Protein AF-A0AAV9G2J7-F1 (afdb_monomer_lite)

Organism: NCBI:txid3040156

Structure (mmCIF, N/CA/C/O backbone):
data_AF-A0AAV9G2J7-F1
#
_entry.id   AF-A0AAV9G2J7-F1
#
loop_
_atom_site.group_PDB
_atom_site.id
_atom_site.type_symbol
_atom_site.label_atom_id
_atom_site.label_alt_id
_atom_site.label_comp_id
_atom_site.label_asym_id
_atom_site.label_entity_id
_atom_site.label_seq_id
_atom_site.pdbx_PDB_ins_code
_atom_site.Cartn_x
_atom_site.Cartn_y
_atom_site.Cartn_z
_atom_site.occupancy
_atom_site.B_iso_or_equiv
_atom_site.auth_seq_id
_atom_site.auth_comp_id
_atom_site.auth_asym_id
_atom_site.auth_atom_id
_atom_site.pdbx_PDB_model_num
ATOM 1 N N . ARG A 1 1 ? 1.416 8.860 18.768 1.00 85.00 1 ARG A N 1
ATOM 2 C CA . ARG A 1 1 ? 2.815 8.380 18.632 1.00 85.00 1 ARG A CA 1
ATOM 3 C C . ARG A 1 1 ? 2.785 7.080 17.841 1.00 85.00 1 ARG A C 1
ATOM 5 O O . ARG A 1 1 ? 1.716 6.481 17.791 1.00 85.00 1 ARG A O 1
ATOM 12 N N . PRO A 1 2 ? 3.890 6.650 17.211 1.00 88.50 2 PRO A N 1
ATOM 13 C CA . PRO A 1 2 ? 3.930 5.355 16.542 1.00 88.50 2 PRO A CA 1
ATOM 14 C C . PRO A 1 2 ? 3.442 4.252 17.484 1.00 88.50 2 PRO A C 1
ATOM 16 O O . PRO A 1 2 ? 3.780 4.264 18.668 1.00 88.50 2 PRO A O 1
ATOM 19 N N . ARG A 1 3 ? 2.659 3.312 16.952 1.00 90.75 3 ARG A N 1
ATOM 20 C CA . ARG A 1 3 ? 1.986 2.213 17.669 1.00 90.75 3 ARG A CA 1
ATOM 21 C C . ARG A 1 3 ? 0.787 2.594 18.542 1.00 90.75 3 ARG A C 1
ATOM 23 O O . ARG A 1 3 ? 0.113 1.686 19.021 1.00 90.75 3 ARG A O 1
ATOM 30 N N . ASP A 1 4 ? 0.470 3.877 18.702 1.00 94.81 4 ASP A N 1
ATOM 31 C CA . ASP A 1 4 ? -0.766 4.273 19.383 1.00 94.81 4 ASP A CA 1
ATOM 32 C C . ASP A 1 4 ? -1.990 3.935 18.520 1.00 94.81 4 ASP A C 1
ATOM 34 O O . ASP A 1 4 ? -1.932 3.961 17.288 1.00 94.81 4 ASP A O 1
ATOM 38 N N . VAL A 1 5 ? -3.130 3.664 19.157 1.00 96.56 5 VAL A N 1
ATOM 39 C CA . VAL A 1 5 ? -4.402 3.508 18.443 1.00 96.56 5 VAL A CA 1
ATOM 40 C C . VAL A 1 5 ? -4.929 4.886 18.048 1.00 96.56 5 VAL A C 1
ATOM 42 O O . VAL A 1 5 ? -5.285 5.702 18.896 1.00 96.56 5 VAL A O 1
ATOM 45 N N . ASN A 1 6 ? -5.039 5.123 16.746 1.00 95.38 6 ASN A N 1
ATOM 46 C CA . ASN A 1 6 ? -5.721 6.273 16.173 1.00 95.38 6 ASN A CA 1
ATOM 47 C C . ASN A 1 6 ? -7.169 5.876 15.850 1.00 95.38 6 ASN A C 1
ATOM 49 O O . ASN A 1 6 ? -7.473 5.339 14.775 1.00 95.38 6 ASN A O 1
ATOM 53 N N . CYS A 1 7 ? -8.050 6.062 16.834 1.00 97.31 7 CYS A N 1
ATOM 54 C CA . CYS A 1 7 ? -9.452 5.698 16.700 1.00 97.31 7 CYS A CA 1
ATOM 55 C C . CYS A 1 7 ? -10.249 6.771 15.955 1.00 97.31 7 CYS A C 1
ATOM 57 O O . CYS A 1 7 ? -10.155 7.956 16.265 1.00 97.31 7 CYS A O 1
ATOM 59 N N . ARG A 1 8 ? -11.062 6.342 14.989 1.00 96.69 8 ARG A N 1
ATOM 60 C CA . ARG A 1 8 ? -11.912 7.208 14.159 1.00 96.69 8 ARG A CA 1
ATOM 61 C C . ARG A 1 8 ? -13.398 6.986 14.404 1.00 96.69 8 ARG A C 1
ATOM 63 O O . ARG A 1 8 ? -14.192 7.896 14.193 1.00 96.69 8 ARG A O 1
ATOM 70 N N . THR A 1 9 ? -13.772 5.784 14.830 1.00 97.44 9 THR A N 1
ATOM 71 C CA . THR A 1 9 ? -15.164 5.398 15.057 1.00 97.44 9 THR A CA 1
ATOM 72 C C . THR A 1 9 ? -15.263 4.586 16.332 1.00 97.44 9 THR A C 1
ATOM 74 O O . THR A 1 9 ? -14.459 3.682 16.568 1.00 97.44 9 THR A O 1
ATOM 77 N N . PHE A 1 10 ? -16.265 4.923 17.136 1.00 97.50 10 PHE A N 1
ATOM 78 C CA . PHE A 1 10 ? -16.538 4.287 18.411 1.00 97.50 10 PHE A CA 1
ATOM 79 C C . PHE A 1 10 ? -17.934 3.671 18.397 1.00 97.50 10 PHE A C 1
ATOM 81 O O . PHE A 1 10 ? -18.874 4.284 17.885 1.00 97.50 10 PHE A O 1
ATOM 88 N N . HIS A 1 11 ? -18.076 2.502 19.015 1.00 96.81 11 HIS A N 1
ATOM 89 C CA . HIS A 1 11 ? -19.375 1.927 19.355 1.00 96.81 11 HIS A CA 1
ATOM 90 C C . HIS A 1 11 ? -19.438 1.627 20.848 1.00 96.81 11 HIS A C 1
ATOM 92 O O . HIS A 1 11 ? -18.492 1.092 21.430 1.00 96.81 11 HIS A O 1
ATOM 98 N N . GLY A 1 12 ? -20.548 2.035 21.458 1.00 94.50 12 GLY A N 1
ATOM 99 C CA . GLY A 1 12 ? -20.807 1.865 22.877 1.00 94.50 12 GLY A CA 1
ATOM 100 C C . GLY A 1 12 ? -21.464 0.527 23.176 1.00 94.50 12 GLY A C 1
ATOM 101 O O . GLY A 1 12 ? -22.290 0.043 22.406 1.00 94.50 12 GLY A O 1
ATOM 102 N N . THR A 1 13 ? -21.117 -0.048 24.318 1.00 95.62 13 THR A N 1
ATOM 103 C CA . THR A 1 13 ? -21.906 -1.094 24.972 1.00 95.62 13 THR A CA 1
ATOM 104 C C . THR A 1 13 ? -23.039 -0.476 25.798 1.00 95.62 13 THR A C 1
ATOM 106 O O . THR A 1 13 ? -22.993 0.705 26.146 1.00 95.62 13 THR A O 1
ATOM 109 N N . TYR A 1 14 ? -24.049 -1.278 26.142 1.00 90.75 14 TYR A N 1
ATOM 110 C CA . TYR A 1 14 ? -25.181 -0.864 26.982 1.00 90.75 14 TYR A CA 1
ATOM 111 C C . TYR A 1 14 ? -25.129 -1.556 28.350 1.00 90.75 14 TYR A C 1
ATOM 113 O O . TYR A 1 14 ? -24.053 -1.632 28.933 1.00 90.75 14 TYR A O 1
ATOM 121 N N . ASP A 1 15 ? -26.262 -2.006 28.886 1.00 89.31 15 ASP A N 1
ATOM 122 C CA . ASP A 1 15 ? -26.422 -2.498 30.257 1.00 89.31 15 ASP A CA 1
ATOM 123 C C . ASP A 1 15 ? -25.757 -3.856 30.522 1.00 89.31 15 ASP A C 1
ATOM 125 O O . ASP A 1 15 ? -25.065 -4.016 31.528 1.00 89.31 15 ASP A O 1
ATOM 129 N N . THR A 1 16 ? -25.929 -4.820 29.621 1.00 86.12 16 THR A N 1
ATOM 130 C CA . THR A 1 16 ? -25.461 -6.195 29.800 1.00 86.12 16 THR A CA 1
ATOM 131 C C . THR A 1 16 ? -24.332 -6.476 28.822 1.00 86.12 16 THR A C 1
ATOM 133 O O . THR A 1 16 ? -24.503 -6.368 27.610 1.00 86.12 16 THR A O 1
ATOM 136 N N . VAL A 1 17 ? -23.164 -6.851 29.345 1.00 90.88 17 VAL A N 1
ATOM 137 C CA . VAL A 1 17 ? -22.022 -7.279 28.531 1.00 90.88 17 VAL A CA 1
ATOM 138 C C . VAL A 1 17 ? -21.614 -8.698 28.886 1.00 90.88 17 VAL A C 1
ATOM 140 O O . VAL A 1 17 ? -21.690 -9.114 30.040 1.00 90.88 17 VAL A O 1
ATOM 143 N N . GLY A 1 18 ? -21.182 -9.442 27.876 1.00 85.69 18 GLY A N 1
ATOM 144 C CA . GLY A 1 18 ? -20.779 -10.834 28.002 1.00 85.69 18 GLY A CA 1
ATOM 145 C C . GLY A 1 18 ? -19.658 -11.184 27.026 1.00 85.69 18 GLY A C 1
ATOM 146 O O . GLY A 1 18 ? -19.225 -10.330 26.249 1.00 85.69 18 GLY A O 1
ATOM 147 N N . PRO A 1 19 ? -19.201 -12.446 27.030 1.00 85.94 19 PRO A N 1
ATOM 148 C CA . PRO A 1 19 ? -18.041 -12.881 26.249 1.00 85.94 19 PRO A CA 1
ATOM 149 C C . PRO A 1 19 ? -18.220 -12.703 24.731 1.00 85.94 19 PRO A C 1
ATOM 151 O O . PRO A 1 19 ? -17.238 -12.583 24.004 1.00 85.94 19 PRO A O 1
ATOM 154 N N . HIS A 1 20 ? -19.464 -12.642 24.246 1.00 92.12 20 HIS A N 1
ATOM 155 C CA . HIS A 1 20 ? -19.780 -12.501 22.822 1.00 92.12 20 HIS A CA 1
ATOM 156 C C . HIS A 1 20 ? -19.790 -11.051 22.320 1.00 92.12 20 HIS A C 1
ATOM 158 O O . HIS A 1 20 ? -19.654 -10.829 21.119 1.00 92.12 20 HIS A O 1
ATOM 164 N N . VAL A 1 21 ? -19.870 -10.058 23.211 1.00 95.25 21 VAL A N 1
ATOM 165 C CA . VAL A 1 21 ? -20.075 -8.651 22.820 1.00 95.25 21 VAL A CA 1
ATOM 166 C C . VAL A 1 21 ? -18.928 -8.107 21.966 1.00 95.25 21 VAL A C 1
ATOM 168 O O . VAL A 1 21 ? -19.167 -7.353 21.028 1.00 95.25 21 VAL A O 1
ATOM 171 N N . CYS A 1 22 ? -17.679 -8.513 22.216 1.00 96.75 22 CYS A N 1
ATOM 172 C CA . CYS A 1 22 ? -16.564 -8.109 21.353 1.00 96.75 22 CYS A CA 1
ATOM 173 C C . CYS A 1 22 ? -16.734 -8.618 19.914 1.00 96.75 22 CYS A C 1
ATOM 175 O O . CYS A 1 22 ? -16.433 -7.893 18.968 1.00 96.75 22 CYS A O 1
ATOM 177 N N . ALA A 1 23 ? -17.226 -9.850 19.744 1.00 96.12 23 ALA A N 1
ATOM 178 C CA . ALA A 1 23 ? -17.476 -10.427 18.427 1.00 96.12 23 ALA A CA 1
ATOM 179 C C . ALA A 1 23 ? -18.652 -9.733 17.728 1.00 96.12 23 ALA A C 1
ATOM 181 O O . ALA A 1 23 ? -18.560 -9.449 16.538 1.00 96.12 23 ALA A O 1
ATOM 182 N N . GLU A 1 24 ? -19.708 -9.390 18.467 1.00 95.81 24 GLU A N 1
ATOM 183 C CA . GLU A 1 24 ? -20.852 -8.633 17.947 1.00 95.81 24 GLU A CA 1
ATOM 184 C C . GLU A 1 24 ? -20.446 -7.226 17.491 1.00 95.81 24 GLU A C 1
ATOM 186 O O . GLU A 1 24 ? -20.785 -6.818 16.382 1.00 95.81 24 GLU A O 1
ATOM 191 N N . LEU A 1 25 ? -19.657 -6.499 18.292 1.00 96.44 25 LEU A N 1
ATOM 192 C CA . LEU A 1 25 ? -19.139 -5.178 17.921 1.00 96.44 25 LEU A CA 1
ATOM 193 C C . LEU A 1 25 ? -18.209 -5.249 16.703 1.00 96.44 25 LEU A C 1
ATOM 195 O O . LEU A 1 25 ? -18.297 -4.401 15.814 1.00 96.44 25 LEU A O 1
ATOM 199 N N . ALA A 1 26 ? -17.333 -6.258 16.646 1.00 97.25 26 ALA A N 1
ATOM 200 C CA . ALA A 1 26 ? -16.452 -6.484 15.503 1.00 97.25 26 ALA A CA 1
ATOM 201 C C . ALA A 1 26 ? -17.253 -6.790 14.226 1.00 97.25 26 ALA A C 1
ATOM 203 O O . ALA A 1 26 ? -17.004 -6.183 13.184 1.00 97.25 26 ALA A O 1
ATOM 204 N N . GLN A 1 27 ? -18.257 -7.668 14.324 1.00 97.31 27 GLN A N 1
ATOM 205 C CA . GLN A 1 27 ? -19.146 -8.024 13.219 1.00 97.31 27 GLN A CA 1
ATOM 206 C C . GLN A 1 27 ? -19.956 -6.820 12.738 1.00 97.31 27 GLN A C 1
ATOM 208 O O . GLN A 1 27 ? -20.007 -6.566 11.536 1.00 97.31 27 GLN A O 1
ATOM 213 N N . TYR A 1 28 ? -20.546 -6.059 13.663 1.00 95.81 28 TYR A N 1
ATOM 214 C CA . TYR A 1 28 ? -21.290 -4.840 13.354 1.00 95.81 28 TYR A CA 1
ATOM 215 C C . TYR A 1 28 ? -20.424 -3.824 12.597 1.00 95.81 28 TYR A C 1
ATOM 217 O O . TYR A 1 28 ? -20.878 -3.191 11.648 1.00 95.81 28 TYR A O 1
ATOM 225 N N . ALA A 1 29 ? -19.153 -3.709 12.982 1.00 96.94 29 ALA A N 1
ATOM 226 C CA . ALA A 1 29 ? -18.189 -2.825 12.342 1.00 96.94 29 ALA A CA 1
ATOM 227 C C . ALA A 1 29 ? -17.561 -3.396 11.055 1.00 96.94 29 ALA A C 1
ATOM 229 O O . ALA A 1 29 ? -16.794 -2.700 10.391 1.00 96.94 29 ALA A O 1
ATOM 230 N N . GLY A 1 30 ? -17.848 -4.654 10.704 1.00 97.12 30 GLY A N 1
ATOM 231 C CA . GLY A 1 30 ? -17.263 -5.323 9.542 1.00 97.12 30 GLY A CA 1
ATOM 232 C C . GLY A 1 30 ? -15.752 -5.568 9.652 1.00 97.12 30 GLY A C 1
ATOM 233 O O . GLY A 1 30 ? -15.069 -5.619 8.630 1.00 97.12 30 GLY A O 1
ATOM 234 N N . ILE A 1 31 ? -15.210 -5.707 10.867 1.00 97.25 31 ILE A N 1
ATOM 235 C CA . ILE A 1 31 ? -13.791 -6.012 11.111 1.00 97.25 31 ILE A CA 1
ATOM 236 C C . ILE A 1 31 ? -13.623 -7.402 11.731 1.00 97.25 31 ILE A C 1
ATOM 238 O O . ILE A 1 31 ? -14.537 -7.939 12.352 1.00 97.25 31 ILE A O 1
ATOM 242 N N . SER A 1 32 ? -12.435 -7.998 11.588 1.00 97.31 32 SER A N 1
ATOM 243 C CA . SER A 1 32 ? -12.133 -9.243 12.300 1.00 97.31 32 SER A CA 1
ATOM 244 C C . SER A 1 32 ? -12.058 -9.009 13.811 1.00 97.31 32 SER A C 1
ATOM 246 O O . SER A 1 32 ? -11.696 -7.922 14.271 1.00 97.31 32 SER A O 1
ATOM 248 N N . LEU A 1 33 ? -12.344 -10.050 14.594 1.00 96.31 33 LEU A N 1
ATOM 249 C CA . LEU A 1 33 ? -12.214 -9.993 16.051 1.00 96.31 33 LEU A CA 1
ATOM 250 C C . LEU A 1 33 ? -10.768 -9.678 16.480 1.00 96.31 33 LEU A C 1
ATOM 252 O O . LEU A 1 33 ? -10.551 -8.830 17.342 1.00 96.31 33 LEU A O 1
ATOM 256 N N . ASP A 1 34 ? -9.774 -10.252 15.795 1.00 96.06 34 ASP A N 1
ATOM 257 C CA . ASP A 1 34 ? -8.360 -9.919 16.014 1.00 96.06 34 ASP A CA 1
ATOM 258 C C . ASP A 1 34 ? -8.085 -8.429 15.791 1.00 96.06 34 ASP A C 1
ATOM 260 O O . ASP A 1 34 ? -7.372 -7.785 16.563 1.00 96.06 34 ASP A O 1
ATOM 264 N N . ARG A 1 35 ? -8.687 -7.838 14.749 1.00 96.38 35 ARG A N 1
ATOM 265 C CA . ARG A 1 35 ? -8.553 -6.405 14.487 1.00 96.38 35 ARG A CA 1
ATOM 266 C C . ARG A 1 35 ? -9.205 -5.574 15.586 1.00 96.38 35 ARG A C 1
ATOM 268 O O . ARG A 1 35 ? -8.640 -4.551 15.970 1.00 96.38 35 ARG A O 1
ATOM 275 N N . PHE A 1 36 ? -10.355 -6.000 16.097 1.00 97.00 36 PHE A N 1
ATOM 276 C CA . PHE A 1 36 ? -11.019 -5.329 17.209 1.00 97.00 36 PHE A CA 1
ATOM 277 C C . PHE A 1 36 ? -10.135 -5.314 18.466 1.00 97.00 36 PHE A C 1
ATOM 279 O O . PHE A 1 36 ? -9.983 -4.256 19.077 1.00 97.00 36 PHE A O 1
ATOM 286 N N . TYR A 1 37 ? -9.471 -6.425 18.804 1.00 96.69 37 TYR A N 1
ATOM 287 C CA . TYR A 1 37 ? -8.524 -6.462 19.926 1.00 96.69 37 TYR A CA 1
ATOM 288 C C . TYR A 1 37 ? -7.288 -5.587 19.695 1.00 96.69 37 TYR A C 1
ATOM 290 O O . TYR A 1 37 ? -6.862 -4.880 20.604 1.00 96.69 37 TYR A O 1
ATOM 298 N N . VAL A 1 38 ? -6.757 -5.538 18.469 1.00 95.88 38 VAL A N 1
ATOM 299 C CA . VAL A 1 38 ? -5.661 -4.614 18.120 1.00 95.88 38 VAL A CA 1
ATOM 300 C C . VAL A 1 38 ? -6.059 -3.149 18.344 1.00 95.88 38 VAL A C 1
ATOM 302 O O . VAL A 1 38 ? -5.244 -2.358 18.811 1.00 95.88 38 VAL A O 1
ATOM 305 N N . LEU A 1 39 ? -7.302 -2.774 18.030 1.00 97.25 39 LEU A N 1
ATOM 306 C CA . LEU A 1 39 ? -7.811 -1.415 18.252 1.00 97.25 39 LEU A CA 1
ATOM 307 C C . LEU A 1 39 ? -8.186 -1.135 19.717 1.00 97.25 39 LEU A C 1
ATOM 309 O O . LEU A 1 39 ? -8.330 0.025 20.093 1.00 97.25 39 LEU A O 1
ATOM 313 N N . ASN A 1 40 ? -8.323 -2.164 20.551 1.00 97.06 40 ASN A N 1
ATOM 314 C CA . ASN A 1 40 ? -8.705 -2.044 21.958 1.00 97.06 40 ASN A CA 1
ATOM 315 C C . ASN A 1 40 ? -7.745 -2.859 22.842 1.00 97.06 40 ASN A C 1
ATOM 317 O O . ASN A 1 40 ? -8.167 -3.826 23.473 1.00 97.06 40 ASN A O 1
ATOM 321 N N . PRO A 1 41 ? -6.457 -2.475 22.927 1.00 95.31 41 PRO A N 1
ATOM 322 C CA . PRO A 1 41 ? -5.395 -3.301 23.518 1.00 95.31 41 PRO A CA 1
ATOM 323 C C . PRO A 1 41 ? -5.503 -3.507 25.039 1.00 95.31 41 PRO A C 1
ATOM 325 O O . PRO A 1 41 ? -4.698 -4.218 25.629 1.00 95.31 41 PRO A O 1
ATOM 328 N N . PHE A 1 42 ? -6.469 -2.863 25.691 1.00 94.25 42 PHE A N 1
ATOM 329 C CA . PHE A 1 42 ? -6.792 -3.062 27.104 1.00 94.25 42 PHE A CA 1
ATOM 330 C C . PHE A 1 42 ? -7.783 -4.217 27.328 1.00 94.25 42 PHE A C 1
ATOM 332 O O . PHE A 1 42 ? -7.997 -4.621 28.471 1.00 94.25 42 PHE A O 1
ATOM 339 N N . LEU A 1 43 ? -8.394 -4.733 26.258 1.00 95.31 43 LEU A N 1
ATOM 340 C CA . LEU A 1 43 ? -9.151 -5.976 26.282 1.00 95.31 43 LEU A CA 1
ATOM 341 C C . LEU A 1 43 ? -8.189 -7.153 26.145 1.00 95.31 43 LEU A C 1
ATOM 343 O O . LEU A 1 43 ? -7.292 -7.142 25.303 1.00 95.31 43 LEU A O 1
ATOM 347 N N . SER A 1 44 ? -8.398 -8.183 26.958 1.00 90.50 44 SER A N 1
ATOM 348 C CA . SER A 1 44 ? -7.677 -9.445 26.782 1.00 90.50 44 SER A CA 1
ATOM 349 C C . SER A 1 44 ? -8.337 -10.290 25.687 1.00 90.50 44 SER A C 1
ATOM 351 O O . SER A 1 44 ? -9.517 -10.072 25.372 1.00 90.50 44 SER A O 1
ATOM 353 N N . PRO A 1 45 ? -7.621 -11.298 25.149 1.00 85.44 45 PRO A N 1
ATOM 354 C CA . PRO A 1 45 ? -8.268 -12.401 24.447 1.00 85.44 45 PRO A CA 1
ATOM 355 C C . PRO A 1 45 ? -9.457 -12.930 25.269 1.00 85.44 45 PRO A C 1
ATOM 357 O O . PRO A 1 45 ? -9.444 -12.859 26.499 1.00 85.44 45 PRO A O 1
ATOM 360 N N . ASP A 1 46 ? -10.514 -13.382 24.597 1.00 86.56 46 ASP A N 1
ATOM 361 C CA . ASP A 1 46 ? -11.796 -13.787 25.206 1.00 86.56 46 ASP A CA 1
ATOM 362 C C . ASP A 1 46 ? -12.653 -12.641 25.778 1.00 86.56 46 ASP A C 1
ATOM 364 O O . ASP A 1 46 ? -13.540 -12.856 26.603 1.00 86.56 46 ASP A O 1
ATOM 368 N N . CYS A 1 47 ? -12.434 -11.406 25.313 1.00 94.31 47 CYS A N 1
ATOM 369 C CA . CYS A 1 47 ? -13.270 -10.239 25.632 1.00 94.31 47 CYS A CA 1
ATOM 370 C C . CYS A 1 47 ? -13.247 -9.818 27.118 1.00 94.31 47 CYS A C 1
ATOM 372 O O . CYS A 1 47 ? -14.091 -9.038 27.567 1.00 94.31 47 CYS A O 1
ATOM 374 N N . GLN A 1 48 ? -12.267 -10.279 27.903 1.00 93.19 48 GLN A N 1
ATOM 375 C CA . GLN A 1 48 ? -12.144 -9.828 29.289 1.00 93.19 48 GLN A CA 1
ATOM 376 C C . GLN A 1 48 ? -11.771 -8.343 29.345 1.00 93.19 48 GLN A C 1
ATOM 378 O O . GL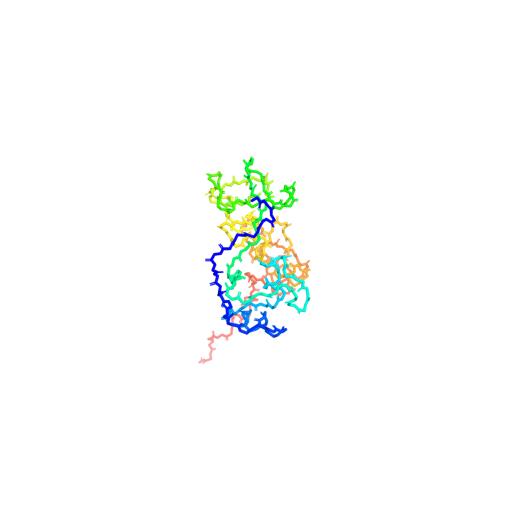N A 1 48 ? -10.927 -7.861 28.588 1.00 93.19 48 GLN A O 1
ATOM 383 N N . GLY A 1 49 ? -12.398 -7.624 30.277 1.00 93.12 49 GLY A N 1
ATOM 384 C CA . GLY A 1 49 ? -12.252 -6.175 30.415 1.00 93.12 49 GLY A CA 1
ATOM 385 C C . GLY A 1 49 ? -13.305 -5.365 29.656 1.00 93.12 49 GLY A C 1
ATOM 386 O O . GLY A 1 49 ? -13.308 -4.137 29.773 1.00 93.12 49 GLY A O 1
ATOM 387 N N . ILE A 1 50 ? -14.219 -6.020 28.925 1.00 96.00 50 ILE A N 1
ATOM 388 C CA . ILE A 1 50 ? -15.413 -5.361 28.394 1.00 96.00 50 ILE A CA 1
ATOM 389 C C . ILE A 1 50 ? -16.276 -4.847 29.558 1.00 96.00 50 ILE A C 1
ATOM 391 O O . ILE A 1 50 ? -16.414 -5.505 30.590 1.00 96.00 50 ILE A O 1
ATOM 395 N N . ARG A 1 51 ? -16.831 -3.645 29.420 1.00 96.06 51 ARG A N 1
ATOM 396 C CA . ARG A 1 51 ? -17.634 -2.971 30.443 1.00 96.06 51 ARG A CA 1
ATOM 397 C C . ARG A 1 51 ? -18.927 -2.457 29.828 1.00 96.06 51 ARG A C 1
ATOM 399 O O . ARG A 1 51 ? -18.909 -2.103 28.649 1.00 96.06 51 ARG A O 1
ATOM 406 N N . PRO A 1 52 ? -20.025 -2.392 30.594 1.00 96.19 52 PRO A N 1
ATOM 407 C CA . PRO A 1 52 ? -21.245 -1.728 30.155 1.00 96.19 52 PRO A CA 1
ATOM 408 C C . PRO A 1 52 ? -21.022 -0.218 29.977 1.00 96.19 52 PRO A C 1
ATOM 410 O O . PRO A 1 52 ? -20.089 0.349 30.555 1.00 96.19 52 PRO A O 1
ATOM 413 N N . TYR A 1 53 ? -21.865 0.427 29.168 1.00 96.19 53 TYR A N 1
ATOM 414 C CA . TYR A 1 53 ? -21.847 1.877 28.905 1.00 96.19 53 TYR A CA 1
ATOM 415 C C . TYR A 1 53 ? -20.469 2.447 28.520 1.00 96.19 53 TYR A C 1
ATOM 417 O O . TYR A 1 53 ? -20.122 3.570 28.887 1.00 96.19 53 TYR A O 1
ATOM 425 N N . THR A 1 54 ? -19.653 1.666 27.809 1.00 96.94 54 THR A N 1
ATOM 426 C CA . THR A 1 54 ? -18.273 2.023 27.458 1.00 96.94 54 THR A CA 1
ATOM 427 C C . THR A 1 54 ? -18.093 2.014 25.946 1.00 96.94 54 THR A C 1
ATOM 429 O O . THR A 1 54 ? -18.562 1.109 25.262 1.00 96.94 54 THR A O 1
ATOM 432 N N . ASN A 1 55 ? -17.402 3.025 25.419 1.00 96.75 55 ASN A N 1
ATOM 433 C CA . ASN A 1 55 ? -17.081 3.124 23.998 1.00 96.75 55 ASN A CA 1
ATOM 434 C C . ASN A 1 55 ? -15.820 2.328 23.659 1.00 96.75 55 ASN A C 1
ATOM 436 O O . ASN A 1 55 ? -14.777 2.509 24.286 1.00 96.75 55 ASN A O 1
ATOM 440 N N . TYR A 1 56 ? -15.911 1.520 22.608 1.00 97.62 56 TYR A N 1
ATOM 441 C CA . TYR A 1 56 ? -14.809 0.744 22.055 1.00 97.62 56 TYR A CA 1
ATOM 442 C C . TYR A 1 56 ? -14.504 1.196 20.640 1.00 97.62 56 TYR A C 1
ATOM 444 O O . TYR A 1 56 ? -15.401 1.572 19.883 1.00 97.62 56 TYR A O 1
ATOM 452 N N . CYS A 1 57 ? -13.226 1.162 20.282 1.00 98.19 57 CYS A N 1
ATOM 453 C CA . CYS A 1 57 ? -12.786 1.536 18.957 1.00 98.19 57 CYS A CA 1
ATOM 454 C C . CYS A 1 57 ? -13.153 0.454 17.944 1.00 98.19 57 CYS A C 1
ATOM 456 O O . CYS A 1 57 ? 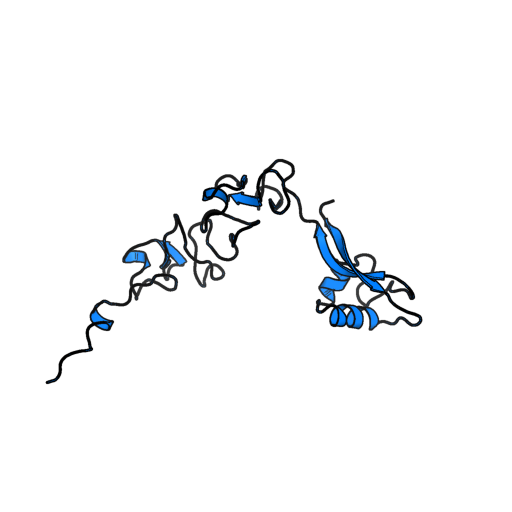-12.656 -0.669 18.007 1.00 98.19 57 CYS A O 1
ATOM 458 N N . THR A 1 58 ? -14.002 0.801 16.991 1.00 97.50 58 THR A N 1
ATOM 459 C CA . THR A 1 58 ? -14.502 -0.118 15.961 1.00 97.50 58 THR A CA 1
ATOM 460 C C . THR A 1 58 ? -14.033 0.258 14.566 1.00 97.50 58 THR A C 1
ATOM 462 O O . THR A 1 58 ? -14.065 -0.562 13.655 1.00 97.50 58 THR A O 1
ATOM 465 N N . GLY A 1 59 ? -13.513 1.473 14.407 1.00 97.31 59 GLY A N 1
ATOM 466 C CA . GLY A 1 59 ? -12.881 1.935 13.182 1.00 97.31 59 GLY A CA 1
ATOM 467 C C . GLY A 1 59 ? -11.658 2.777 13.503 1.00 97.31 59 GLY A C 1
ATOM 468 O O . GLY A 1 59 ? -11.728 3.716 14.292 1.00 97.31 59 GLY A O 1
ATOM 469 N N . GLY A 1 60 ? -10.523 2.457 12.888 1.00 95.88 60 GLY A N 1
ATOM 470 C CA . GLY A 1 60 ? -9.269 3.152 13.150 1.00 95.88 60 GLY A CA 1
ATOM 471 C C . GLY A 1 60 ? -8.049 2.386 12.664 1.00 95.88 60 GLY A C 1
ATOM 472 O O . GLY A 1 60 ? -8.144 1.376 11.954 1.00 95.88 60 GLY A O 1
ATOM 473 N N . PHE A 1 61 ? -6.880 2.880 13.052 1.00 94.88 61 PHE A N 1
ATOM 474 C CA . PHE A 1 61 ? -5.605 2.278 12.695 1.00 94.88 61 PHE A CA 1
ATOM 475 C C . PHE A 1 61 ? -4.568 2.429 13.796 1.00 94.88 61 PHE A C 1
ATOM 477 O O . PHE A 1 61 ? -4.689 3.275 14.673 1.00 94.88 61 PHE A O 1
ATOM 484 N N . ILE A 1 62 ? -3.560 1.563 13.749 1.00 95.38 62 ILE A N 1
ATOM 485 C CA . ILE A 1 62 ? -2.371 1.721 14.574 1.00 95.38 62 ILE A CA 1
ATOM 486 C C . ILE A 1 62 ? -1.506 2.757 13.880 1.00 95.38 62 ILE A C 1
ATOM 488 O O . ILE A 1 62 ? -1.179 2.586 12.705 1.00 95.38 62 ILE A O 1
ATOM 492 N N . GLU A 1 63 ? -1.192 3.832 14.589 1.00 94.56 63 GLU A N 1
ATOM 493 C CA . GLU A 1 63 ? -0.391 4.930 14.077 1.00 94.56 63 GLU A CA 1
ATOM 494 C C . GLU A 1 63 ? 0.951 4.372 13.573 1.00 94.56 63 GLU A C 1
ATOM 496 O O . GLU A 1 63 ? 1.695 3.769 14.358 1.00 94.56 63 GLU A O 1
ATOM 501 N N . PRO A 1 64 ? 1.259 4.499 12.272 1.00 95.69 64 PRO A N 1
ATOM 502 C CA . PRO A 1 64 ? 2.511 3.997 11.734 1.00 95.69 64 PRO A CA 1
ATOM 503 C C . PRO A 1 64 ? 3.679 4.869 12.202 1.00 95.69 64 PRO A C 1
ATOM 505 O O . PRO A 1 64 ? 3.494 5.974 12.720 1.00 95.69 64 PRO A O 1
ATOM 508 N N . GLU A 1 65 ? 4.898 4.387 11.978 1.00 97.12 65 GLU A N 1
ATOM 509 C CA . GLU A 1 65 ? 6.056 5.274 12.018 1.00 97.12 65 GLU A CA 1
ATOM 510 C C . GLU A 1 65 ? 5.912 6.312 10.897 1.00 97.12 65 GLU A C 1
ATOM 512 O O . GLU A 1 65 ? 5.598 5.966 9.758 1.00 97.12 65 GLU A O 1
ATOM 517 N N . ARG A 1 66 ? 6.092 7.590 11.219 1.00 96.25 66 ARG A N 1
ATOM 518 C CA . ARG A 1 66 ? 5.910 8.703 10.277 1.00 96.25 66 ARG A CA 1
ATOM 519 C C . ARG A 1 66 ? 7.283 9.222 9.874 1.00 96.25 66 ARG A C 1
ATOM 521 O O . ARG A 1 66 ? 8.156 9.359 10.726 1.00 96.25 66 ARG A O 1
ATOM 528 N N . ALA A 1 67 ? 7.468 9.565 8.602 1.00 97.69 67 ALA A N 1
ATOM 529 C CA . ALA A 1 67 ? 8.734 10.075 8.069 1.00 97.69 67 ALA A CA 1
ATOM 530 C C . ALA A 1 67 ? 9.021 11.536 8.491 1.00 97.69 67 ALA A C 1
ATOM 532 O O . ALA A 1 67 ? 9.116 12.445 7.661 1.00 97.69 67 ALA A O 1
ATOM 533 N N . TRP A 1 68 ? 9.143 11.796 9.798 1.00 95.62 68 TRP A N 1
ATOM 534 C CA . TRP A 1 68 ? 9.363 13.136 10.361 1.00 95.62 68 TRP A CA 1
ATOM 535 C C . TRP A 1 68 ? 10.685 13.783 9.945 1.00 95.62 68 TRP A C 1
ATOM 537 O O . TRP A 1 68 ? 10.800 15.004 10.028 1.00 95.62 68 TRP A O 1
ATOM 547 N N . ASP A 1 69 ? 11.665 13.010 9.489 1.00 96.50 69 ASP A N 1
ATOM 548 C CA . ASP A 1 69 ? 12.936 13.487 8.931 1.00 96.50 69 ASP A CA 1
ATOM 549 C C . ASP A 1 69 ? 12.962 13.438 7.389 1.00 96.50 69 ASP A C 1
ATOM 551 O O . ASP A 1 69 ? 13.977 13.751 6.770 1.00 96.50 69 ASP A O 1
ATOM 555 N N . GLY A 1 70 ? 11.837 13.070 6.763 1.00 97.62 70 GLY A N 1
ATOM 556 C CA . GLY A 1 70 ? 11.704 12.901 5.319 1.00 97.62 70 GLY A CA 1
ATOM 557 C C . GLY A 1 70 ? 12.270 11.587 4.778 1.00 97.62 70 GLY A C 1
ATOM 558 O O . GLY A 1 70 ? 12.308 11.432 3.560 1.00 97.62 70 GLY A O 1
ATOM 559 N N . ARG A 1 71 ? 12.702 10.649 5.630 1.00 98.38 71 ARG A N 1
ATOM 560 C CA . ARG A 1 71 ? 13.201 9.328 5.223 1.00 98.38 71 ARG A CA 1
ATOM 561 C C . ARG A 1 71 ? 12.147 8.250 5.447 1.00 98.38 71 ARG A C 1
ATOM 563 O O . ARG A 1 71 ? 11.399 8.301 6.419 1.00 98.38 71 ARG A O 1
ATOM 570 N N . CYS A 1 72 ? 12.075 7.277 4.546 1.00 98.56 72 CYS A N 1
ATOM 571 C CA . CYS A 1 72 ? 10.930 6.369 4.476 1.00 98.56 72 CYS A CA 1
ATOM 572 C C . CYS A 1 72 ? 11.293 4.927 4.111 1.00 98.56 72 CYS A C 1
ATOM 574 O O . CYS A 1 72 ? 12.399 4.623 3.667 1.00 98.56 72 CYS A O 1
ATOM 576 N N . GLY A 1 73 ? 10.331 4.020 4.272 1.00 97.62 73 GLY A N 1
ATOM 577 C CA . GLY A 1 73 ? 10.453 2.635 3.830 1.00 97.62 73 GLY A CA 1
ATOM 578 C C . GLY A 1 73 ? 11.317 1.748 4.741 1.00 97.62 73 GLY A C 1
ATOM 579 O O . GLY A 1 73 ? 11.633 2.120 5.876 1.00 97.62 73 GLY A O 1
ATOM 580 N N . PRO A 1 74 ? 11.697 0.538 4.287 1.00 96.38 74 PRO A N 1
ATOM 581 C CA . PRO A 1 74 ? 12.269 -0.510 5.138 1.00 96.38 74 PRO A CA 1
ATOM 582 C C . PRO A 1 74 ? 13.590 -0.146 5.805 1.00 96.38 74 PRO A C 1
ATOM 584 O O . PRO A 1 74 ? 13.908 -0.668 6.870 1.00 96.38 74 PRO A O 1
ATOM 587 N N . LYS A 1 75 ? 14.349 0.782 5.214 1.00 95.69 75 LYS A N 1
ATOM 588 C CA . LYS A 1 75 ? 15.610 1.274 5.785 1.00 95.69 75 LYS A CA 1
ATOM 589 C C . LYS A 1 75 ? 15.409 2.245 6.952 1.00 95.69 75 LYS A C 1
ATOM 591 O O . LYS A 1 75 ? 16.360 2.541 7.668 1.00 95.69 75 LYS A O 1
ATOM 596 N N . HIS 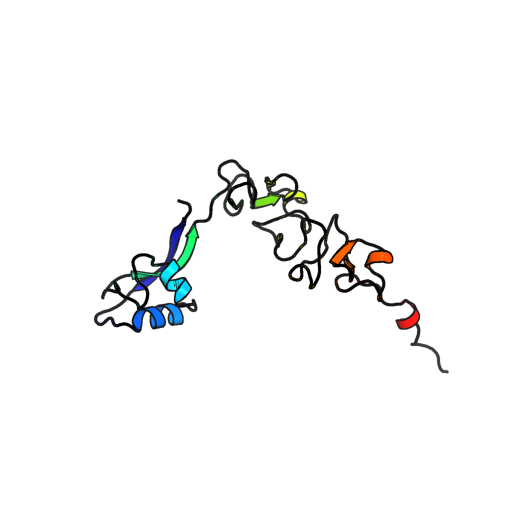A 1 76 ? 14.180 2.715 7.157 1.00 96.75 76 HIS A N 1
ATOM 597 C CA . HIS A 1 76 ? 13.824 3.749 8.124 1.00 96.75 76 HIS A CA 1
ATOM 598 C C . HIS A 1 76 ? 12.639 3.301 8.982 1.00 96.75 76 HIS A C 1
ATOM 600 O O . HIS A 1 76 ? 11.647 4.005 9.098 1.00 96.75 76 HIS A O 1
ATOM 606 N N . LEU A 1 77 ? 12.724 2.095 9.560 1.00 95.69 77 LEU A N 1
ATOM 607 C CA . LEU A 1 77 ? 11.692 1.520 10.441 1.00 95.69 77 LEU A CA 1
ATOM 608 C C . LEU A 1 77 ? 10.302 1.406 9.785 1.00 95.69 77 LEU A C 1
ATOM 610 O O . LEU A 1 77 ? 9.285 1.418 10.476 1.00 95.69 77 LEU A O 1
ATOM 614 N N . ASN A 1 78 ? 10.257 1.270 8.455 1.00 96.38 78 ASN A N 1
ATOM 615 C CA . ASN A 1 78 ? 9.025 1.344 7.664 1.00 96.38 78 ASN A CA 1
ATOM 616 C C . ASN A 1 78 ? 8.258 2.664 7.863 1.00 96.38 78 ASN A C 1
ATOM 618 O O . ASN A 1 78 ? 7.029 2.671 7.784 1.00 96.38 78 ASN A O 1
ATOM 622 N N . ALA A 1 79 ? 8.969 3.769 8.114 1.00 97.88 79 ALA A N 1
ATOM 623 C CA . ALA A 1 79 ? 8.375 5.096 8.178 1.00 97.88 79 ALA A CA 1
ATOM 624 C C . ALA A 1 79 ? 7.629 5.412 6.876 1.00 97.88 79 ALA A C 1
ATOM 626 O O . ALA A 1 79 ? 8.172 5.209 5.785 1.00 97.88 79 ALA A O 1
ATOM 627 N N . THR A 1 80 ? 6.392 5.895 6.998 1.00 97.69 80 THR A N 1
ATOM 628 C CA . THR A 1 80 ? 5.551 6.245 5.850 1.00 97.69 80 THR A CA 1
ATOM 629 C C . THR A 1 80 ? 5.606 7.732 5.528 1.00 97.69 80 THR A C 1
ATOM 631 O O . THR A 1 80 ? 5.638 8.580 6.428 1.00 97.69 80 THR A O 1
ATOM 634 N N . CYS A 1 81 ? 5.581 8.041 4.232 1.00 98.25 81 CYS A N 1
ATOM 635 C CA . CYS A 1 81 ? 5.405 9.402 3.724 1.00 98.25 81 CYS A CA 1
ATOM 636 C C . CYS A 1 81 ? 3.935 9.846 3.721 1.00 98.25 81 CYS A C 1
ATOM 638 O O . CYS A 1 81 ? 3.642 11.038 3.631 1.00 98.25 81 CYS A O 1
ATOM 640 N N . LEU A 1 82 ? 2.989 8.910 3.843 1.00 96.44 82 LEU A N 1
ATOM 641 C CA . LEU A 1 82 ? 1.570 9.236 3.815 1.00 96.44 82 LEU A CA 1
ATOM 642 C C . LEU A 1 82 ? 1.214 10.164 4.986 1.00 96.44 82 LEU A C 1
ATOM 644 O O . LEU A 1 82 ? 1.480 9.856 6.148 1.00 96.44 82 LEU A O 1
ATOM 648 N N . GLY A 1 83 ? 0.583 11.297 4.682 1.00 94.00 83 GLY A N 1
ATOM 649 C CA . GLY A 1 83 ? 0.216 12.329 5.654 1.00 94.00 83 GLY A CA 1
ATOM 650 C C . GLY A 1 83 ? 1.356 13.257 6.091 1.00 94.00 83 GLY A C 1
ATOM 651 O O . GLY A 1 83 ? 1.174 13.973 7.069 1.00 94.00 83 GLY A O 1
ATOM 652 N N . MET A 1 84 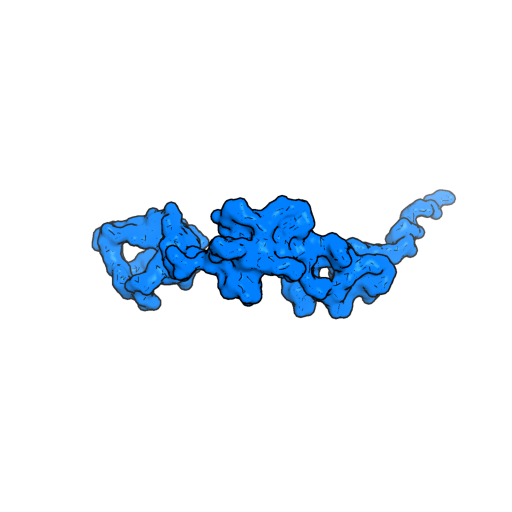? 2.501 13.261 5.396 1.00 96.00 84 MET A N 1
ATOM 653 C CA . MET A 1 84 ? 3.637 14.147 5.690 1.00 96.00 84 MET A CA 1
ATOM 654 C C . MET A 1 84 ? 3.738 15.340 4.723 1.00 96.00 84 MET A C 1
ATOM 656 O O . MET A 1 84 ? 3.670 15.182 3.506 1.00 96.00 84 MET A O 1
ATOM 660 N N . ASP A 1 85 ? 4.041 16.534 5.233 1.00 95.38 85 ASP A N 1
ATOM 661 C CA . ASP A 1 85 ? 4.156 17.747 4.395 1.00 95.38 85 ASP A CA 1
ATOM 662 C C . ASP A 1 85 ? 5.390 17.756 3.471 1.00 95.38 85 ASP A C 1
ATOM 664 O O . ASP A 1 85 ? 5.493 18.569 2.557 1.00 95.38 85 ASP A O 1
ATOM 668 N N . ARG A 1 86 ? 6.339 16.837 3.687 1.00 93.69 86 ARG A N 1
ATOM 669 C CA . ARG A 1 86 ? 7.578 16.720 2.897 1.00 93.69 86 ARG A CA 1
ATOM 670 C C . ARG A 1 86 ? 7.435 15.873 1.630 1.00 93.69 86 ARG A C 1
ATOM 672 O O . ARG A 1 86 ? 8.413 15.693 0.915 1.00 93.69 86 ARG A O 1
ATOM 679 N N . GLY A 1 87 ? 6.248 15.338 1.365 1.00 97.00 87 GLY A N 1
ATOM 680 C CA . GLY A 1 87 ? 6.006 14.416 0.261 1.00 97.00 87 GLY A CA 1
ATOM 681 C C . GLY A 1 87 ? 5.152 13.242 0.702 1.00 97.00 87 GLY A C 1
ATOM 682 O O . GLY A 1 87 ? 5.254 12.809 1.844 1.00 97.00 87 GLY A O 1
ATOM 683 N N . GLN A 1 88 ? 4.319 12.735 -0.199 1.00 98.06 88 GLN A N 1
ATOM 684 C CA . GLN A 1 88 ? 3.385 11.646 0.069 1.00 98.06 88 GLN A CA 1
ATOM 685 C C . GLN A 1 88 ? 3.850 10.311 -0.509 1.00 98.06 88 GLN A C 1
ATOM 687 O O . GLN A 1 88 ? 3.285 9.286 -0.144 1.00 98.06 88 GLN A O 1
ATOM 692 N N . CYS A 1 89 ? 4.855 10.299 -1.384 1.00 98.44 89 CYS A N 1
ATOM 693 C CA . CYS A 1 89 ? 5.396 9.098 -2.012 1.00 98.44 89 CYS A CA 1
ATOM 694 C C . CYS A 1 89 ? 6.778 8.781 -1.448 1.00 98.44 89 CYS A C 1
ATOM 696 O O . CYS A 1 89 ? 7.633 9.662 -1.352 1.00 98.44 89 CYS A O 1
ATOM 698 N N . CYS A 1 90 ? 6.997 7.518 -1.091 1.00 98.62 90 CYS A N 1
ATOM 699 C CA . CYS A 1 90 ? 8.303 7.024 -0.682 1.00 98.62 90 CYS A CA 1
ATOM 700 C C . CYS A 1 90 ? 9.071 6.510 -1.901 1.00 98.62 90 CYS A C 1
ATOM 702 O O . CYS A 1 90 ? 8.729 5.460 -2.445 1.00 98.62 90 CYS A O 1
ATOM 704 N N . ASN A 1 91 ? 10.111 7.222 -2.328 1.00 98.25 91 ASN A N 1
ATOM 705 C CA . ASN A 1 91 ? 10.928 6.824 -3.473 1.00 98.25 91 ASN A CA 1
ATOM 706 C C . ASN A 1 91 ? 11.869 5.665 -3.081 1.00 98.25 91 ASN A C 1
ATOM 708 O O . ASN A 1 91 ? 12.678 5.810 -2.167 1.00 98.25 91 ASN A O 1
ATOM 712 N N . SER A 1 92 ? 11.795 4.512 -3.755 1.00 97.62 92 SER A N 1
ATOM 713 C CA . SER A 1 92 ? 12.596 3.324 -3.411 1.00 97.62 92 SER A CA 1
ATOM 714 C C . SER A 1 92 ? 14.080 3.433 -3.786 1.00 97.62 92 SER A C 1
ATOM 716 O O . SER A 1 92 ? 14.891 2.611 -3.353 1.00 97.62 92 SER A O 1
ATOM 718 N N . GLU A 1 93 ? 14.452 4.404 -4.622 1.00 96.69 93 GLU A N 1
ATOM 719 C CA . GLU A 1 93 ? 15.839 4.653 -5.026 1.00 96.69 93 GLU A CA 1
ATOM 720 C C . GLU A 1 93 ? 16.559 5.491 -3.969 1.00 96.69 93 GLU A C 1
ATOM 722 O O . GLU A 1 93 ? 17.674 5.162 -3.561 1.00 96.69 93 GLU A O 1
ATOM 727 N N . THR A 1 94 ? 15.905 6.554 -3.496 1.00 97.56 94 THR A N 1
ATOM 728 C CA . THR A 1 94 ? 16.489 7.512 -2.547 1.00 97.56 94 THR A CA 1
ATOM 729 C C . THR A 1 94 ? 16.108 7.239 -1.094 1.00 97.56 94 THR A C 1
ATOM 731 O O . THR A 1 94 ? 16.813 7.686 -0.193 1.00 97.56 94 THR A O 1
ATOM 734 N N . TRP A 1 95 ? 15.022 6.498 -0.856 1.00 98.00 95 TRP A N 1
ATOM 735 C CA . TRP A 1 95 ? 14.393 6.287 0.454 1.00 98.00 95 TRP A CA 1
ATOM 736 C C . TRP A 1 95 ? 13.992 7.586 1.156 1.00 98.00 95 TRP A C 1
ATOM 738 O O . TRP A 1 95 ? 14.047 7.701 2.382 1.00 98.00 95 TRP A O 1
ATOM 748 N N . THR A 1 96 ? 13.563 8.566 0.361 1.00 98.38 96 THR A N 1
ATOM 749 C CA . THR A 1 96 ? 13.074 9.863 0.832 1.00 98.38 96 THR A CA 1
ATOM 750 C C . THR A 1 96 ? 11.648 10.121 0.369 1.00 98.38 96 THR A C 1
ATOM 752 O O . THR A 1 96 ? 11.224 9.635 -0.682 1.00 98.38 96 THR A O 1
ATOM 755 N N . CYS A 1 97 ? 10.923 10.923 1.143 1.00 98.69 97 CYS A N 1
ATOM 756 C CA . CYS A 1 97 ? 9.608 11.407 0.761 1.00 98.69 97 CYS A CA 1
ATOM 757 C C . CYS A 1 97 ? 9.704 12.459 -0.340 1.00 98.69 97 CYS A C 1
ATOM 759 O O . CYS A 1 97 ? 10.562 13.341 -0.296 1.00 98.69 97 CYS A O 1
ATOM 761 N N . GLY A 1 98 ? 8.789 12.372 -1.300 1.00 98.31 98 GLY A N 1
ATOM 762 C CA . GLY A 1 98 ? 8.638 13.339 -2.375 1.00 98.31 98 GLY A CA 1
ATOM 763 C C . GLY A 1 98 ? 7.229 13.326 -2.963 1.00 98.31 98 GLY A C 1
ATOM 764 O O . GLY A 1 98 ? 6.382 12.518 -2.580 1.00 98.31 98 GLY A O 1
ATOM 765 N N . ASN A 1 99 ? 6.974 14.270 -3.865 1.00 98.06 99 ASN A N 1
ATOM 766 C CA . ASN A 1 99 ? 5.719 14.410 -4.618 1.00 98.06 99 ASN A CA 1
ATOM 767 C C . ASN A 1 99 ? 5.976 14.577 -6.122 1.00 98.06 99 ASN A C 1
ATOM 769 O O . ASN A 1 99 ? 5.048 14.889 -6.867 1.00 98.06 99 ASN A O 1
ATOM 773 N N . SER A 1 100 ? 7.229 14.456 -6.579 1.00 97.75 100 SER A N 1
ATOM 774 C CA . SER A 1 100 ? 7.494 14.564 -8.009 1.00 97.75 100 SER A CA 1
ATOM 775 C C . SER A 1 100 ? 6.887 13.371 -8.741 1.00 97.75 100 SER A C 1
ATOM 777 O O . SER A 1 100 ? 6.699 12.296 -8.167 1.00 97.75 100 SER A O 1
ATOM 779 N N . GLU A 1 101 ? 6.630 13.541 -10.036 1.00 96.75 101 GLU A N 1
ATOM 780 C CA . GLU A 1 101 ? 6.165 12.448 -10.892 1.00 96.75 101 GLU A CA 1
ATOM 781 C C . GLU A 1 101 ? 7.079 11.219 -10.780 1.00 96.75 101 GLU A C 1
ATOM 783 O O . GLU A 1 101 ? 6.595 10.096 -10.685 1.00 96.75 101 GLU A O 1
ATOM 788 N N . ARG A 1 102 ? 8.398 11.436 -10.681 1.00 96.25 102 ARG A N 1
ATOM 789 C CA . ARG A 1 102 ? 9.385 10.370 -10.481 1.00 96.25 102 ARG A CA 1
ATOM 790 C C . ARG A 1 102 ? 9.224 9.662 -9.136 1.00 96.25 102 ARG A C 1
ATOM 792 O O . ARG A 1 102 ? 9.306 8.440 -9.105 1.00 96.25 102 ARG A O 1
ATOM 799 N N . ASP A 1 103 ? 9.013 10.398 -8.046 1.00 97.94 103 ASP A N 1
ATOM 800 C CA . ASP A 1 103 ? 8.889 9.803 -6.705 1.00 97.94 103 ASP A CA 1
ATOM 801 C C . ASP A 1 103 ? 7.667 8.891 -6.603 1.00 97.94 103 ASP A C 1
ATOM 803 O O . ASP A 1 103 ? 7.709 7.856 -5.938 1.00 97.94 103 ASP A O 1
ATOM 807 N N . CYS A 1 104 ? 6.586 9.273 -7.285 1.00 97.75 104 CYS A N 1
ATOM 808 C CA . CYS A 1 104 ? 5.315 8.559 -7.281 1.00 97.75 104 CYS A CA 1
ATOM 809 C C . CYS A 1 104 ? 5.157 7.564 -8.446 1.00 97.75 104 CYS A C 1
ATOM 811 O O . CYS A 1 104 ? 4.140 6.869 -8.514 1.00 97.75 104 CYS A O 1
ATOM 813 N N . ALA A 1 105 ? 6.132 7.475 -9.357 1.00 97.56 105 ALA A N 1
ATOM 814 C CA . ALA A 1 105 ? 6.023 6.664 -10.563 1.00 97.56 105 ALA A CA 1
ATOM 815 C C . ALA A 1 105 ? 5.911 5.157 -10.246 1.00 97.56 105 ALA A C 1
ATOM 817 O O . ALA A 1 105 ? 6.622 4.645 -9.367 1.00 97.56 105 ALA A O 1
ATOM 818 N N . PRO A 1 106 ? 5.085 4.404 -10.997 1.00 97.62 106 PRO A N 1
ATOM 819 C CA . PRO A 1 106 ? 5.159 2.947 -11.032 1.00 97.62 106 PRO A CA 1
ATOM 820 C C . PRO A 1 106 ? 6.592 2.476 -11.313 1.00 97.62 106 PRO A C 1
ATOM 822 O O . PRO A 1 106 ? 7.272 3.014 -12.185 1.00 97.62 106 PRO A O 1
ATOM 825 N N . GLY A 1 107 ? 7.071 1.485 -10.561 1.00 96.69 107 GLY A N 1
ATOM 826 C CA . GLY A 1 107 ? 8.455 1.013 -10.679 1.00 96.69 107 GLY A CA 1
ATOM 827 C C . GLY A 1 107 ? 9.470 1.710 -9.759 1.00 96.69 107 GLY A C 1
ATOM 828 O O . GLY A 1 107 ? 10.602 1.237 -9.634 1.00 96.69 107 GLY A O 1
ATOM 829 N N . VAL A 1 108 ? 9.086 2.827 -9.128 1.00 98.06 108 VAL A N 1
ATOM 830 C CA . VAL A 1 108 ? 9.952 3.639 -8.250 1.00 98.06 108 VAL A CA 1
ATOM 831 C C . VAL A 1 108 ? 9.311 3.874 -6.888 1.00 98.06 108 VAL A C 1
ATOM 833 O O . VAL A 1 108 ? 9.971 3.749 -5.859 1.00 98.06 108 VAL A O 1
ATOM 836 N N . CYS A 1 109 ? 8.023 4.202 -6.850 1.00 98.25 109 CYS A N 1
ATOM 837 C CA . CYS A 1 109 ? 7.349 4.431 -5.585 1.00 98.25 109 CYS A CA 1
ATOM 838 C C . CYS A 1 109 ? 7.255 3.124 -4.787 1.00 98.25 109 CYS A C 1
ATOM 840 O O . CYS A 1 109 ? 6.695 2.132 -5.255 1.00 98.25 109 CYS A O 1
ATOM 842 N N . TYR A 1 110 ? 7.787 3.120 -3.568 1.00 98.12 110 TYR A N 1
ATOM 843 C CA . TYR A 1 110 ? 7.676 2.000 -2.647 1.00 98.12 110 TYR A CA 1
ATOM 844 C C . TYR A 1 110 ? 6.314 2.003 -1.953 1.00 98.12 110 TYR A C 1
ATOM 846 O O . TYR A 1 110 ? 5.613 0.998 -1.959 1.00 98.12 110 TYR A O 1
ATOM 854 N N . GLU A 1 111 ? 5.901 3.113 -1.350 1.00 97.62 111 GLU A N 1
ATOM 855 C CA . GLU A 1 111 ? 4.620 3.231 -0.643 1.00 97.62 111 GLU A CA 1
ATOM 856 C C . GLU A 1 111 ? 4.170 4.694 -0.558 1.00 97.62 111 GLU A C 1
ATOM 858 O O . GLU A 1 111 ? 4.853 5.587 -1.060 1.00 97.62 111 GLU A O 1
ATOM 863 N N . GLY A 1 112 ? 3.026 4.930 0.084 1.00 96.50 112 GLY A N 1
ATOM 864 C CA . GLY A 1 112 ? 2.446 6.253 0.256 1.00 96.50 112 GLY A CA 1
ATOM 865 C C . GLY A 1 112 ? 1.280 6.494 -0.699 1.00 96.50 112 GLY A C 1
ATOM 866 O O . GLY A 1 112 ? 0.457 5.603 -0.911 1.00 96.50 112 GLY A O 1
ATOM 867 N N . ALA A 1 113 ? 1.186 7.691 -1.275 1.00 97.00 113 ALA A N 1
ATOM 868 C CA . ALA A 1 113 ? 0.131 8.066 -2.221 1.00 97.00 113 ALA A CA 1
ATOM 869 C C . ALA A 1 113 ? 0.374 7.512 -3.643 1.00 97.00 113 ALA A C 1
ATOM 871 O O . ALA A 1 113 ? 0.348 8.244 -4.628 1.00 97.00 113 ALA A O 1
ATOM 872 N N . CYS A 1 114 ? 0.629 6.206 -3.750 1.00 96.56 114 CYS A N 1
ATOM 873 C CA . CYS A 1 114 ? 0.882 5.497 -5.001 1.00 96.56 114 CYS A CA 1
ATOM 874 C C . CYS A 1 114 ? 0.498 4.012 -4.873 1.00 96.56 114 CYS A C 1
ATOM 876 O O . CYS A 1 114 ? 0.309 3.494 -3.772 1.00 96.56 114 CYS A O 1
ATOM 878 N N . TRP A 1 115 ? 0.438 3.294 -5.997 1.00 95.06 115 TRP A N 1
ATOM 879 C CA . TRP A 1 115 ? 0.214 1.840 -5.996 1.00 95.06 115 TRP A CA 1
ATOM 880 C C . TRP A 1 115 ? 1.334 1.061 -5.289 1.00 95.06 115 TRP A C 1
ATOM 882 O O . TRP A 1 115 ? 1.084 0.042 -4.641 1.00 95.06 115 TRP A O 1
ATOM 892 N N . GLY A 1 116 ? 2.562 1.574 -5.379 1.00 96.31 116 GLY A N 1
ATOM 893 C CA . GLY A 1 116 ? 3.693 1.114 -4.585 1.00 96.31 116 GLY A CA 1
ATOM 894 C C . GLY A 1 116 ? 4.204 -0.292 -4.918 1.00 96.31 116 GLY A C 1
ATOM 895 O O . GLY A 1 116 ? 3.737 -0.967 -5.841 1.00 96.31 116 GLY A O 1
ATOM 896 N N . HIS A 1 117 ? 5.113 -0.766 -4.066 1.00 95.50 117 HIS A N 1
ATOM 897 C CA . HIS A 1 117 ? 5.773 -2.077 -4.118 1.00 95.50 117 HIS A CA 1
ATOM 898 C C . HIS A 1 117 ? 4.825 -3.282 -3.959 1.00 95.50 117 HIS A C 1
ATOM 900 O O . HIS A 1 117 ? 5.251 -4.434 -4.092 1.00 95.50 117 HIS A O 1
ATOM 906 N N . LYS A 1 118 ? 3.559 -3.031 -3.590 1.00 94.81 118 LYS A N 1
ATOM 907 C CA . LYS A 1 118 ? 2.505 -4.050 -3.471 1.00 94.81 118 LYS A CA 1
ATOM 908 C C . LYS A 1 118 ? 1.914 -4.430 -4.825 1.00 94.81 118 LYS A C 1
ATOM 910 O O . LYS A 1 118 ? 1.368 -5.519 -4.949 1.00 94.81 118 LYS A O 1
ATOM 915 N N . VAL A 1 119 ? 2.011 -3.534 -5.807 1.00 96.94 119 VAL A N 1
ATOM 916 C CA . VAL A 1 119 ? 1.501 -3.747 -7.164 1.00 96.94 119 VAL A CA 1
ATOM 917 C C . VAL A 1 119 ? 2.656 -3.830 -8.144 1.00 96.94 119 VAL A C 1
ATOM 919 O O . VAL A 1 119 ? 2.770 -4.819 -8.859 1.00 96.94 119 VAL A O 1
ATOM 922 N N . TYR A 1 120 ? 3.531 -2.826 -8.154 1.00 97.94 120 TYR A N 1
ATOM 923 C CA . TYR A 1 120 ? 4.651 -2.749 -9.084 1.00 97.94 120 TYR A CA 1
ATOM 924 C C . TYR A 1 120 ? 5.951 -3.170 -8.410 1.00 97.94 120 TYR A C 1
ATOM 926 O O . TYR A 1 120 ? 6.132 -2.995 -7.207 1.00 97.94 120 TYR A O 1
ATOM 934 N N . THR A 1 121 ? 6.873 -3.726 -9.185 1.00 97.62 121 THR A N 1
ATOM 935 C CA . THR A 1 121 ? 8.217 -4.023 -8.696 1.00 97.62 121 THR A CA 1
ATOM 936 C C . THR A 1 121 ? 9.001 -2.746 -8.388 1.00 97.62 121 THR A C 1
ATOM 938 O O . THR A 1 121 ? 8.830 -1.732 -9.055 1.00 97.62 121 THR A O 1
ATOM 941 N N . THR A 1 122 ? 9.891 -2.792 -7.400 1.00 97.12 122 THR A N 1
ATOM 942 C CA . THR A 1 122 ? 10.888 -1.733 -7.146 1.00 97.12 122 THR A CA 1
ATOM 943 C C . THR A 1 122 ? 12.323 -2.233 -7.324 1.00 97.12 122 THR A C 1
ATOM 945 O O . THR A 1 122 ? 13.267 -1.466 -7.141 1.00 97.12 122 THR A O 1
ATOM 948 N N . ASP A 1 123 ? 12.491 -3.513 -7.659 1.00 96.94 123 ASP A N 1
ATOM 949 C CA . ASP A 1 123 ? 13.776 -4.208 -7.788 1.00 96.94 123 ASP A CA 1
ATOM 950 C C . ASP A 1 123 ? 13.923 -4.986 -9.109 1.00 96.94 123 ASP A C 1
ATOM 952 O O . ASP A 1 123 ? 14.970 -5.578 -9.359 1.00 96.94 123 ASP A O 1
ATOM 956 N N . GLY A 1 124 ? 12.897 -4.960 -9.964 1.00 97.75 124 GLY A N 1
ATOM 957 C CA . GLY A 1 124 ? 12.876 -5.638 -11.257 1.00 97.75 124 GLY A CA 1
ATOM 958 C C . GLY A 1 124 ? 12.325 -7.062 -11.213 1.00 97.75 124 GLY A C 1
ATOM 959 O O . GLY A 1 124 ? 12.142 -7.651 -12.275 1.00 97.75 124 GLY A O 1
ATOM 960 N N . ALA A 1 125 ? 12.020 -7.615 -10.035 1.00 98.19 125 ALA A N 1
ATOM 961 C CA . ALA A 1 125 ? 11.434 -8.946 -9.908 1.00 98.19 125 ALA A CA 1
ATOM 962 C C . ALA A 1 125 ? 9.897 -8.916 -9.992 1.00 98.19 125 ALA A C 1
ATOM 964 O O . ALA A 1 125 ? 9.253 -8.017 -9.440 1.00 98.19 125 ALA A O 1
ATOM 965 N N . CYS A 1 126 ? 9.289 -9.898 -10.662 1.00 98.44 126 CYS A N 1
ATOM 966 C CA . CYS A 1 126 ? 7.870 -9.874 -11.025 1.00 98.44 126 CYS A CA 1
ATOM 967 C C . CYS A 1 126 ? 7.200 -11.252 -11.100 1.00 98.44 126 CYS A C 1
ATOM 969 O O . CYS A 1 126 ? 7.839 -12.301 -11.058 1.00 98.44 126 CYS A O 1
ATOM 971 N N . GLY A 1 127 ? 5.874 -11.245 -11.244 1.00 97.50 127 GLY A N 1
ATOM 972 C CA . GLY A 1 127 ? 5.095 -12.445 -11.535 1.00 97.50 127 GLY A CA 1
ATOM 973 C C . GLY A 1 127 ? 4.877 -13.348 -10.323 1.00 97.50 127 GLY A C 1
ATOM 974 O O . GLY A 1 127 ? 5.065 -12.951 -9.168 1.00 97.50 127 GLY A O 1
ATOM 975 N N . ARG A 1 128 ? 4.430 -14.585 -10.572 1.00 96.25 128 ARG A N 1
ATOM 976 C CA . ARG A 1 128 ? 3.927 -15.497 -9.524 1.00 96.25 128 ARG A CA 1
ATOM 977 C C . ARG A 1 128 ? 4.966 -15.815 -8.444 1.00 96.25 128 ARG A C 1
ATOM 979 O O . ARG A 1 128 ? 4.608 -15.899 -7.272 1.00 96.25 128 ARG A O 1
ATOM 986 N N . GLY A 1 129 ? 6.238 -15.949 -8.825 1.00 96.19 129 GLY A N 1
ATOM 987 C CA . GLY A 1 129 ? 7.345 -16.201 -7.894 1.00 96.19 129 GLY A CA 1
ATOM 988 C C . GLY A 1 129 ? 7.643 -15.031 -6.949 1.00 96.19 129 GLY A C 1
ATOM 989 O O . GLY A 1 129 ? 8.244 -15.227 -5.899 1.00 96.19 129 GLY A O 1
ATOM 990 N N . HIS A 1 130 ? 7.166 -13.829 -7.281 1.00 96.38 130 HIS A N 1
ATOM 991 C CA . HIS A 1 130 ? 7.466 -12.592 -6.563 1.00 96.38 130 HIS A CA 1
ATOM 992 C C . HIS A 1 130 ? 6.200 -11.892 -6.058 1.00 96.38 130 HIS A C 1
ATOM 994 O O . HIS A 1 130 ? 6.118 -10.662 -6.025 1.00 96.38 130 HIS A O 1
ATOM 1000 N N . GLY A 1 131 ? 5.199 -12.675 -5.643 1.00 95.06 131 GLY A N 1
ATOM 1001 C CA . GLY A 1 131 ? 3.959 -12.155 -5.059 1.00 95.06 131 GLY A CA 1
ATOM 1002 C C . GLY A 1 131 ? 3.045 -11.452 -6.064 1.00 95.06 131 GLY A C 1
ATOM 1003 O O . GLY A 1 131 ? 2.239 -10.621 -5.664 1.00 95.06 131 GLY A O 1
ATOM 1004 N N . GLY A 1 132 ? 3.184 -11.755 -7.358 1.00 96.44 132 GLY A N 1
ATOM 1005 C CA . GLY A 1 132 ? 2.351 -11.182 -8.417 1.00 96.44 132 GLY A CA 1
ATOM 1006 C C . GLY A 1 132 ? 2.708 -9.744 -8.794 1.00 96.44 132 GLY A C 1
ATOM 1007 O O . GLY A 1 132 ? 1.890 -9.068 -9.412 1.00 96.44 132 GLY A O 1
ATOM 1008 N N . ARG A 1 133 ? 3.907 -9.267 -8.427 1.00 97.50 133 ARG A N 1
ATOM 1009 C CA . ARG A 1 133 ? 4.370 -7.915 -8.773 1.00 97.50 133 ARG A CA 1
ATOM 1010 C C . ARG A 1 133 ? 4.399 -7.706 -10.284 1.00 97.50 133 ARG A C 1
ATOM 1012 O O . ARG A 1 133 ? 4.845 -8.578 -11.028 1.00 97.50 133 ARG A O 1
ATOM 1019 N N . GLN A 1 134 ? 3.950 -6.536 -10.712 1.00 98.06 134 GLN A N 1
ATOM 1020 C CA . GLN A 1 134 ? 3.887 -6.115 -12.105 1.00 98.06 134 GLN A CA 1
ATOM 1021 C C . GLN A 1 134 ? 5.103 -5.269 -12.482 1.00 98.06 134 GLN A C 1
ATOM 1023 O O . GLN A 1 134 ? 5.724 -4.615 -11.640 1.00 98.06 134 GLN A O 1
ATOM 1028 N N . CYS A 1 135 ? 5.417 -5.269 -13.770 1.00 98.25 135 CYS A N 1
ATOM 1029 C CA . CYS A 1 135 ? 6.465 -4.444 -14.352 1.00 98.25 135 CYS A CA 1
ATOM 1030 C C . CYS A 1 135 ? 5.887 -3.093 -14.775 1.00 98.25 135 CYS A C 1
ATOM 1032 O O . CYS A 1 135 ? 4.748 -3.039 -15.234 1.00 98.25 135 CYS A O 1
ATOM 1034 N N . ALA A 1 136 ? 6.646 -2.017 -14.567 1.00 97.25 136 ALA A N 1
ATOM 1035 C CA . ALA A 1 136 ? 6.318 -0.696 -15.087 1.00 97.25 136 ALA A CA 1
ATOM 1036 C C . ALA A 1 136 ? 7.543 0.231 -15.084 1.00 97.25 136 ALA A C 1
ATOM 1038 O O . ALA A 1 136 ? 8.506 0.037 -14.329 1.00 97.25 136 ALA A O 1
ATOM 1039 N N . GLY A 1 137 ? 7.465 1.291 -15.890 1.00 95.00 137 GLY A N 1
ATOM 1040 C CA . GLY A 1 137 ? 8.441 2.376 -15.902 1.00 95.00 137 GLY A CA 1
ATOM 1041 C C . GLY A 1 137 ? 9.817 1.891 -16.352 1.00 95.00 137 GLY A C 1
ATOM 104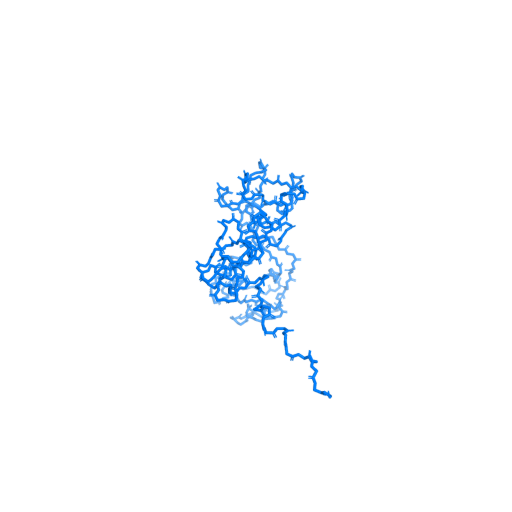2 O O . GLY A 1 137 ? 9.955 1.235 -17.382 1.00 95.00 137 GLY A O 1
ATOM 1043 N N . LYS A 1 138 ? 10.855 2.188 -15.562 1.00 95.31 138 LYS A N 1
ATOM 1044 C CA . LYS A 1 138 ? 12.244 1.814 -15.891 1.00 95.31 138 LYS A CA 1
ATOM 1045 C C . LYS A 1 138 ? 12.474 0.303 -16.018 1.00 95.31 138 LYS A C 1
ATOM 1047 O O . LYS A 1 138 ? 13.487 -0.104 -16.575 1.00 95.31 138 LYS A O 1
ATOM 1052 N N . TRP A 1 139 ? 11.566 -0.510 -15.483 1.00 97.81 139 TRP A N 1
ATOM 1053 C CA . TRP A 1 139 ? 11.670 -1.964 -15.510 1.00 97.81 139 TRP A CA 1
ATOM 1054 C C . TRP A 1 139 ? 11.097 -2.585 -16.789 1.00 97.81 139 TRP A C 1
ATOM 1056 O O . TRP A 1 139 ? 11.304 -3.770 -17.013 1.00 97.81 139 TRP A O 1
ATOM 1066 N N . GLY A 1 140 ? 10.411 -1.811 -17.634 1.00 97.06 140 GLY A N 1
ATOM 1067 C CA . GLY A 1 140 ? 9.660 -2.334 -18.777 1.00 97.06 140 GLY A CA 1
ATOM 1068 C C . GLY A 1 140 ? 8.277 -2.853 -18.385 1.00 97.06 140 GLY A C 1
ATOM 1069 O O . GLY A 1 140 ? 7.884 -2.776 -17.222 1.00 97.06 140 GLY A O 1
ATOM 1070 N N . ASP A 1 141 ? 7.547 -3.382 -19.366 1.00 96.25 141 ASP A N 1
ATOM 1071 C CA . ASP A 1 141 ? 6.116 -3.704 -19.229 1.00 96.25 141 ASP A CA 1
ATOM 1072 C C . ASP A 1 141 ? 5.825 -5.209 -19.300 1.00 96.25 141 ASP A C 1
ATOM 1074 O O . ASP A 1 141 ? 4.672 -5.627 -19.193 1.00 96.25 141 ASP A O 1
ATOM 1078 N N . CYS A 1 142 ? 6.852 -6.040 -19.487 1.00 97.94 142 CYS A N 1
ATOM 1079 C CA . CYS A 1 142 ? 6.720 -7.490 -19.589 1.00 97.94 142 CYS A CA 1
ATOM 1080 C C . CYS A 1 142 ? 7.395 -8.164 -18.408 1.00 97.94 142 CYS A C 1
ATOM 1082 O O . CYS A 1 142 ? 8.550 -7.874 -18.096 1.00 97.94 142 CYS A O 1
ATOM 1084 N N . CYS A 1 143 ? 6.688 -9.106 -17.796 1.00 98.38 143 CYS A N 1
ATOM 1085 C CA . CYS A 1 143 ? 7.263 -10.001 -16.812 1.00 98.38 143 CYS A CA 1
ATOM 1086 C C . CYS A 1 143 ? 7.649 -11.313 -17.481 1.00 98.38 143 CYS A C 1
ATOM 1088 O O . CYS A 1 143 ? 6.775 -12.033 -17.976 1.00 98.38 143 CYS A O 1
ATOM 1090 N N . SER A 1 144 ? 8.937 -11.645 -17.468 1.00 97.69 144 SER A N 1
ATOM 1091 C CA . SER A 1 144 ? 9.401 -12.908 -18.020 1.00 97.69 144 SER A CA 1
ATOM 1092 C C . SER A 1 144 ? 8.975 -14.093 -17.150 1.00 97.69 144 SER A C 1
ATOM 1094 O O . SER A 1 144 ? 8.712 -13.943 -15.957 1.00 97.69 144 SER A O 1
ATOM 1096 N N . VAL A 1 145 ? 8.948 -15.299 -17.713 1.00 96.44 145 VAL A N 1
ATOM 1097 C CA . VAL A 1 145 ? 8.729 -16.564 -16.990 1.00 96.44 145 VAL A CA 1
ATOM 1098 C C . VAL A 1 145 ? 9.790 -16.816 -15.917 1.00 96.44 145 VAL A C 1
ATOM 1100 O O . VAL A 1 145 ? 9.501 -17.486 -14.930 1.00 96.44 145 VAL A O 1
ATOM 1103 N N . ASP A 1 146 ? 10.973 -16.216 -16.067 1.00 96.56 146 ASP A N 1
ATOM 1104 C CA . ASP A 1 146 ? 12.057 -16.252 -15.079 1.00 96.56 146 ASP A CA 1
ATOM 1105 C C . ASP A 1 146 ? 11.828 -15.267 -13.915 1.00 96.56 146 ASP A C 1
ATOM 1107 O O . ASP A 1 146 ? 12.619 -15.212 -12.977 1.00 96.56 146 ASP A O 1
ATOM 1111 N N . GLY A 1 147 ? 10.742 -14.487 -13.957 1.00 97.81 147 GLY A N 1
ATOM 1112 C CA . GLY A 1 147 ? 10.371 -13.542 -12.907 1.00 97.81 147 GLY A CA 1
ATOM 1113 C C . GLY A 1 147 ? 11.115 -12.212 -12.978 1.00 97.81 147 GLY A C 1
ATOM 1114 O O . GLY A 1 147 ? 11.218 -11.532 -11.961 1.00 97.81 147 GLY A O 1
ATOM 1115 N N . ALA A 1 148 ? 11.620 -11.825 -14.152 1.00 98.25 148 ALA A N 1
ATOM 1116 C CA . ALA A 1 148 ? 12.315 -10.558 -14.360 1.00 98.25 148 ALA A CA 1
ATOM 1117 C C . ALA A 1 148 ? 11.523 -9.625 -15.280 1.00 98.25 148 ALA A C 1
ATOM 1119 O O . ALA A 1 148 ? 10.991 -10.040 -16.312 1.00 98.25 148 ALA A O 1
ATOM 1120 N N . CYS A 1 149 ? 11.476 -8.348 -14.921 1.00 98.44 149 CYS A N 1
ATOM 1121 C CA . CYS A 1 149 ? 10.897 -7.315 -15.759 1.00 98.44 149 CYS A CA 1
ATOM 1122 C C . CYS A 1 149 ? 11.831 -6.911 -16.896 1.00 98.44 149 CYS A C 1
ATOM 1124 O O . CYS A 1 149 ? 13.046 -6.804 -16.712 1.00 98.44 149 CYS A O 1
ATOM 1126 N N . GLY A 1 150 ? 11.246 -6.637 -18.057 1.00 98.00 150 GLY A N 1
ATOM 1127 C CA . GLY A 1 150 ? 11.960 -6.023 -19.162 1.00 98.00 150 GLY A CA 1
ATOM 1128 C C . GLY A 1 150 ? 11.064 -5.700 -20.348 1.00 98.00 150 GLY A C 1
ATOM 1129 O O . GLY A 1 150 ? 9.834 -5.723 -20.268 1.00 98.00 150 GLY A O 1
ATOM 1130 N N . THR A 1 151 ? 11.718 -5.408 -21.469 1.00 96.00 151 THR A N 1
ATOM 1131 C CA . THR A 1 151 ? 11.083 -5.025 -22.734 1.00 96.00 151 THR A CA 1
ATOM 1132 C C . THR A 1 151 ? 11.698 -5.815 -23.888 1.00 96.00 151 THR A C 1
ATOM 1134 O O . THR A 1 151 ? 12.861 -6.217 -23.841 1.00 96.00 151 THR A O 1
ATOM 1137 N N . GLY A 1 152 ? 10.926 -6.012 -24.956 1.00 93.81 152 GLY A N 1
ATOM 1138 C CA . GLY A 1 152 ? 11.370 -6.692 -26.171 1.00 93.81 152 GLY A CA 1
ATOM 1139 C C . GLY A 1 152 ? 11.276 -8.213 -26.082 1.00 93.81 152 GLY A C 1
ATOM 1140 O O . GLY A 1 152 ? 10.932 -8.780 -25.047 1.00 93.81 152 GLY A O 1
ATOM 1141 N N . ALA A 1 153 ? 11.584 -8.889 -27.191 1.00 93.25 153 ALA A N 1
ATOM 1142 C CA . ALA A 1 153 ? 11.378 -10.330 -27.350 1.00 93.25 153 ALA A CA 1
ATOM 1143 C C . ALA A 1 153 ? 11.937 -11.221 -26.213 1.00 93.25 153 ALA A C 1
ATOM 1145 O O . ALA A 1 153 ? 11.245 -12.178 -25.854 1.00 93.25 153 ALA A O 1
ATOM 1146 N N . PRO A 1 154 ? 13.104 -10.932 -25.592 1.00 93.75 154 PRO A N 1
ATOM 1147 C CA . PRO A 1 154 ? 13.615 -11.746 -24.484 1.00 93.75 154 PRO A CA 1
ATOM 1148 C C . PRO A 1 154 ? 12.691 -11.804 -23.258 1.00 93.75 154 PRO A C 1
ATOM 1150 O O . PRO A 1 154 ? 12.711 -12.796 -22.538 1.00 93.75 154 PRO A O 1
ATOM 1153 N N . PHE A 1 155 ? 11.868 -10.774 -23.046 1.00 97.00 155 PHE A N 1
ATOM 1154 C CA . PHE A 1 155 ? 10.939 -10.676 -21.915 1.00 97.00 155 PHE A CA 1
ATOM 1155 C C . PHE A 1 155 ? 9.483 -10.840 -22.344 1.00 97.00 155 PHE A C 1
ATOM 1157 O O . PHE A 1 155 ? 8.687 -11.421 -21.617 1.00 97.00 155 PHE A O 1
ATOM 1164 N N . CYS A 1 156 ? 9.141 -10.315 -23.521 1.00 96.56 156 CYS A N 1
ATOM 1165 C CA . CYS A 1 156 ? 7.768 -10.160 -23.983 1.00 96.56 156 CYS A CA 1
ATOM 1166 C C . CYS A 1 156 ? 7.306 -11.257 -24.941 1.00 96.56 156 CYS A C 1
ATOM 1168 O O . CYS A 1 156 ? 6.118 -11.303 -25.225 1.00 96.56 156 CYS A O 1
ATOM 1170 N N . SER A 1 157 ? 8.180 -12.110 -25.486 1.00 93.81 157 SER A N 1
ATOM 1171 C CA . SER A 1 157 ? 7.715 -13.164 -26.404 1.00 93.81 157 SER A CA 1
ATOM 1172 C C . SER A 1 157 ? 6.765 -14.137 -25.704 1.00 93.81 157 SER A C 1
ATOM 1174 O O . SER A 1 157 ? 6.920 -14.405 -24.517 1.00 93.81 157 SER A O 1
ATOM 1176 N N . GLU A 1 158 ? 5.811 -14.695 -26.445 1.00 90.06 158 GLU A N 1
ATOM 1177 C CA . GLU A 1 158 ? 4.789 -15.616 -25.928 1.00 90.06 158 GLU A CA 1
ATOM 1178 C C . GLU A 1 158 ? 5.369 -16.750 -25.065 1.00 90.06 158 GLU A C 1
ATOM 1180 O O . GLU A 1 158 ? 4.877 -17.027 -23.977 1.00 90.06 158 GLU A O 1
ATOM 1185 N N . ALA A 1 159 ? 6.483 -17.354 -25.493 1.00 90.69 159 ALA A N 1
ATOM 1186 C CA . ALA A 1 159 ? 7.142 -18.434 -24.754 1.00 90.69 159 ALA A CA 1
ATOM 1187 C C . ALA A 1 159 ? 7.911 -17.968 -23.502 1.00 90.69 159 ALA A C 1
ATOM 1189 O O . ALA A 1 159 ? 8.359 -18.794 -22.706 1.00 90.69 159 ALA A O 1
ATOM 1190 N N . ARG A 1 160 ? 8.141 -16.660 -23.358 1.00 94.38 160 ARG A N 1
ATOM 1191 C CA . ARG A 1 160 ? 8.979 -16.071 -22.308 1.00 94.38 160 ARG A CA 1
ATOM 1192 C C . ARG A 1 160 ? 8.239 -15.115 -21.398 1.00 94.38 160 ARG A C 1
ATOM 1194 O O . ARG A 1 160 ? 8.817 -14.772 -20.381 1.00 94.38 160 ARG A O 1
ATOM 1201 N N . CYS A 1 161 ? 7.015 -14.715 -21.707 1.00 96.69 161 CYS A N 1
ATOM 1202 C CA . CYS A 1 161 ? 6.266 -13.722 -20.951 1.00 96.69 161 CYS A CA 1
ATOM 1203 C C . CYS A 1 161 ? 5.134 -14.381 -20.160 1.00 96.69 161 CYS A C 1
ATOM 1205 O O . CYS A 1 161 ? 4.306 -15.084 -20.731 1.00 96.69 161 CYS A O 1
ATOM 1207 N N . GLN A 1 162 ? 5.086 -14.153 -18.846 1.00 96.00 162 GLN A N 1
ATOM 1208 C CA . GLN A 1 162 ? 4.011 -14.670 -17.989 1.00 96.00 162 GLN A CA 1
ATOM 1209 C C . GLN A 1 162 ? 2.896 -13.645 -17.739 1.00 96.00 162 GLN A C 1
ATOM 1211 O O . GLN A 1 162 ? 1.766 -14.024 -17.443 1.00 96.00 162 GLN A O 1
ATOM 1216 N N . SER A 1 163 ? 3.206 -12.347 -17.808 1.00 95.94 163 SER A N 1
ATOM 1217 C CA . SER A 1 163 ? 2.237 -11.271 -17.582 1.00 95.94 163 SER A CA 1
ATOM 1218 C C . SER A 1 163 ? 2.745 -9.931 -18.113 1.00 95.94 163 SER A C 1
ATOM 1220 O O . SER A 1 163 ? 3.946 -9.754 -18.317 1.00 95.94 163 SER A O 1
ATOM 1222 N N . GLY A 1 164 ? 1.845 -8.955 -18.231 1.00 95.12 164 GLY A N 1
ATOM 1223 C CA . GLY A 1 164 ? 2.156 -7.629 -18.759 1.00 95.12 164 GLY A CA 1
ATOM 1224 C C . GLY A 1 164 ? 1.902 -7.565 -20.262 1.00 95.12 164 GLY A C 1
ATOM 1225 O O . GLY A 1 164 ? 0.972 -8.202 -20.756 1.00 95.12 164 GLY A O 1
ATOM 1226 N N . ASN A 1 165 ? 2.718 -6.809 -20.992 1.00 95.19 165 ASN A N 1
ATOM 1227 C CA . ASN A 1 165 ? 2.542 -6.597 -22.429 1.00 95.19 165 ASN A CA 1
ATOM 1228 C C . ASN A 1 165 ? 3.159 -7.727 -23.277 1.00 95.19 165 ASN A C 1
ATOM 1230 O O . ASN A 1 165 ? 4.048 -7.507 -24.103 1.00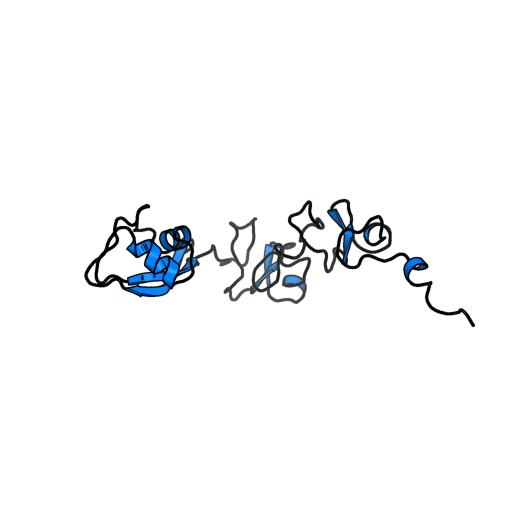 95.19 165 ASN A O 1
ATOM 1234 N N . CYS A 1 166 ? 2.723 -8.962 -23.028 1.00 94.62 166 CYS A N 1
ATOM 1235 C CA . CYS A 1 166 ? 3.202 -10.130 -23.756 1.00 94.62 166 CYS A CA 1
ATOM 1236 C C . CYS A 1 166 ? 2.812 -10.044 -25.239 1.00 94.62 166 CYS A C 1
ATOM 1238 O O . CYS A 1 166 ? 1.641 -9.895 -25.587 1.00 94.62 166 CYS A O 1
ATOM 1240 N N . MET A 1 167 ? 3.802 -10.165 -26.117 1.00 88.38 167 MET A N 1
ATOM 1241 C CA . MET A 1 167 ? 3.616 -10.271 -27.556 1.00 88.38 167 MET A CA 1
ATOM 1242 C C . MET A 1 167 ? 3.016 -11.639 -27.873 1.00 88.38 167 MET A C 1
ATOM 1244 O O . MET A 1 167 ? 3.625 -12.669 -27.580 1.00 88.38 167 MET A O 1
ATOM 1248 N N . SER A 1 168 ? 1.845 -11.639 -28.503 1.00 74.38 168 SER A N 1
ATOM 1249 C CA . SER A 1 168 ? 1.349 -12.816 -29.218 1.00 74.38 168 SER A CA 1
ATOM 1250 C C . SER A 1 168 ? 2.176 -13.010 -30.490 1.00 74.38 168 SER A C 1
ATOM 1252 O O . SER A 1 168 ? 2.631 -12.033 -31.091 1.00 74.38 168 SER A O 1
ATOM 1254 N N . ASP A 1 169 ? 2.400 -14.260 -30.904 1.00 60.66 169 ASP A N 1
ATOM 1255 C CA . ASP A 1 169 ? 3.019 -14.556 -32.197 1.00 60.66 169 ASP A CA 1
ATOM 1256 C C . ASP A 1 169 ? 2.270 -13.805 -33.321 1.00 60.66 169 ASP A C 1
ATOM 1258 O O . ASP A 1 169 ? 1.059 -13.998 -33.466 1.00 60.66 169 ASP A O 1
ATOM 1262 N N . PRO A 1 170 ? 2.932 -12.994 -34.167 1.00 56.09 170 PRO A N 1
ATOM 1263 C CA . PRO A 1 170 ? 2.296 -12.383 -35.336 1.00 56.09 170 PRO A CA 1
ATOM 1264 C C . PRO A 1 170 ? 1.576 -13.398 -36.244 1.00 56.09 170 PRO A C 1
ATOM 1266 O O . PRO A 1 170 ? 0.630 -13.043 -36.942 1.00 56.09 170 PRO A O 1
ATOM 1269 N N . ARG A 1 171 ? 1.969 -14.681 -36.211 1.00 55.19 171 ARG A N 1
ATOM 1270 C CA . ARG A 1 171 ? 1.312 -15.778 -36.949 1.00 55.19 171 ARG A CA 1
ATOM 1271 C C . ARG A 1 171 ? -0.031 -16.211 -36.358 1.00 55.19 171 ARG A C 1
ATOM 1273 O O . ARG A 1 171 ? -0.806 -16.857 -37.051 1.00 55.19 171 ARG A O 1
ATOM 1280 N N . SER A 1 172 ? -0.331 -15.840 -35.115 1.00 54.38 172 SER A N 1
ATOM 1281 C CA . SER A 1 172 ? -1.638 -16.068 -34.478 1.00 54.38 172 SER A CA 1
ATOM 1282 C C . SER A 1 172 ? -2.663 -14.964 -34.773 1.00 54.38 172 SER A C 1
ATOM 1284 O O . SER A 1 172 ? -3.845 -15.145 -34.498 1.00 54.38 172 SER A O 1
ATOM 1286 N N . GLN A 1 173 ? -2.241 -13.859 -35.404 1.00 54.78 173 GLN A N 1
ATOM 1287 C CA . GLN A 1 173 ? -3.116 -12.780 -35.891 1.00 54.78 173 GLN A CA 1
ATOM 1288 C C . GLN A 1 173 ? -3.274 -12.772 -37.428 1.00 54.78 173 GLN A C 1
ATOM 1290 O O . GLN A 1 173 ? -3.855 -11.847 -37.984 1.00 54.78 173 GLN A O 1
ATOM 1295 N N . GLY A 1 174 ? -2.777 -13.807 -38.120 1.00 47.69 174 GLY A N 1
ATOM 1296 C CA . GLY A 1 174 ? -2.740 -13.907 -39.586 1.00 47.69 174 GLY A CA 1
ATOM 1297 C C . GLY A 1 174 ? -3.634 -14.990 -40.203 1.00 47.69 174 GLY A C 1
ATOM 1298 O O . GLY A 1 174 ? -3.289 -15.519 -41.255 1.00 47.69 174 GLY A O 1
ATOM 1299 N N . ILE A 1 175 ? -4.749 -15.355 -39.565 1.00 53.59 175 ILE A N 1
ATOM 1300 C CA . ILE A 1 175 ? -5.780 -16.235 -40.150 1.00 53.59 175 ILE A CA 1
ATOM 1301 C C . ILE A 1 175 ? -7.176 -15.642 -39.935 1.00 53.59 175 ILE A C 1
ATOM 1303 O O . ILE A 1 175 ? -8.006 -16.167 -39.201 1.00 53.59 175 ILE A O 1
ATOM 1307 N N . ALA A 1 176 ? -7.429 -14.524 -40.606 1.00 51.59 176 ALA A N 1
ATOM 1308 C CA . ALA A 1 176 ? -8.756 -14.133 -41.064 1.00 51.59 176 ALA A CA 1
ATOM 1309 C C . ALA A 1 176 ? -8.570 -13.363 -42.383 1.00 51.59 176 ALA A C 1
ATOM 1311 O O . ALA A 1 176 ? -7.717 -12.487 -42.438 1.00 51.59 176 ALA A O 1
ATOM 1312 N N . GLU A 1 177 ? -9.360 -13.715 -43.407 1.00 47.78 177 GLU A N 1
ATOM 1313 C CA . GLU A 1 177 ? -9.354 -13.202 -44.798 1.00 47.78 177 GLU A CA 1
ATOM 1314 C C . GLU A 1 177 ? -8.267 -13.842 -45.694 1.00 47.78 177 GLU A C 1
ATOM 1316 O O . GLU A 1 177 ? -7.091 -13.523 -45.626 1.00 47.78 177 GLU A O 1
ATOM 1321 N N . THR A 1 178 ? -8.559 -14.801 -46.575 1.00 41.59 178 THR A N 1
ATOM 1322 C CA . THR A 1 178 ? -9.582 -14.769 -47.631 1.00 41.59 178 THR A CA 1
ATOM 1323 C C . THR A 1 178 ? -9.861 -16.192 -48.136 1.00 41.59 178 THR A C 1
ATOM 1325 O O . THR A 1 178 ? -8.962 -16.893 -48.592 1.00 41.59 178 THR A O 1
ATOM 1328 N N . ALA A 1 179 ? -11.127 -16.605 -48.084 1.00 42.59 179 ALA A N 1
ATOM 1329 C CA . ALA A 1 179 ? -11.673 -17.651 -48.940 1.00 42.59 179 ALA A CA 1
ATOM 1330 C C . ALA A 1 179 ? -12.830 -17.016 -49.719 1.00 42.59 179 ALA A C 1
ATOM 1332 O O . ALA A 1 179 ? -13.897 -16.776 -49.153 1.00 42.59 179 ALA A O 1
ATOM 1333 N N . ALA A 1 180 ? -12.570 -16.687 -50.982 1.00 41.53 180 ALA A N 1
ATOM 1334 C CA . ALA A 1 180 ? -13.550 -16.382 -52.018 1.00 41.53 180 ALA A CA 1
ATOM 1335 C C . ALA A 1 180 ? -12.928 -16.746 -53.369 1.00 41.53 180 ALA A C 1
ATOM 1337 O O . ALA A 1 180 ? -11.761 -16.345 -53.589 1.00 41.53 180 ALA A O 1
#

Sequence (180 aa):
RPRDVNCRTFHGTYDTVGPHVCAELAQYAGISLDRFYVLNPFLSPDCQGIRPYTNYCTGGFIEPERAWDGRCGPKHLNATCLGMDRGQCCNSETWTCGNSERDCAPGVCYEGACWGHKVYTTDGACGRGHGGRQCAGKWGDCCSVDGACGTGAPFCSEARCQSGNCMSDPRSQGIAETAA

Radius of gyration: 23.99 Å; chains: 1; bounding box: 43×36×82 Å

InterPro domains:
  IPR001002 Chitin-binding, type 1 [PS50941] (123-168)
  IPR036861 Endochitinase-like superfamily [G3DSA:3.30.60.10] (123-179)
  IPR036861 Endochitinase-like superfamily [SSF57016] (125-170)

Secondary structure (DSSP, 8-state):
-TT-EEEEEEEE--S---TTHHHHHHHHTT--HHHHHHH-TTSPGGGTT--TT-EEEEEEEEPPPB-TTSB-BGGGTTBB-TT-TT-SEEETTT-BEE-SHHHHSTTTEEEESS-GGGTB-SSSB-BGGGTTBBP-GGG-SEEETTSBEE-SHHHHBTTTEEEESPBPPGGGS---S---

pLDDT: mean 92.71, std 11.77, range [41.53, 98.69]

Foldseek 3Di:
DAQDWPFDDKDAAADDDDLCVLVVLQVVLVHDSVVQCSNVVVADPSRPPDDHGDIGRNDTDRHHAAPPVQAADDVRNRHAPAPPPAAFFQFQVVRGHHPDCNRQDALTTQDGPHPHCQAAPVPQFADDVRNHHAYDDPQAFFQFPVRGGDDDCCGQDPNTGDDGNHDDDPVVVPPDDDDD